Protein AF-R0MEJ6-F1 (afdb_monomer_lite)

Secondary structure (DSSP, 8-state):
-HHHHHHHHHHHHHHHHHHHHHHHTT---HHHHHHHHHHHHHHHHHHHHHHHHHHHHHS-SS------

Sequence (68 aa):
MVYFVIFSSFVICLLTSFLIVLVTSGRKFKMGEEIRYGAIGSVWFGFVSWICVYLSQYKPFVEPKTNE

pLDDT: mean 86.44, std 10.22, range [54.34, 96.69]

Organism: Nosema bombycis (strain CQ1 / CVCC 102059) (NCBI:txid578461)

Radius of gyration: 17.56 Å; chains: 1; bo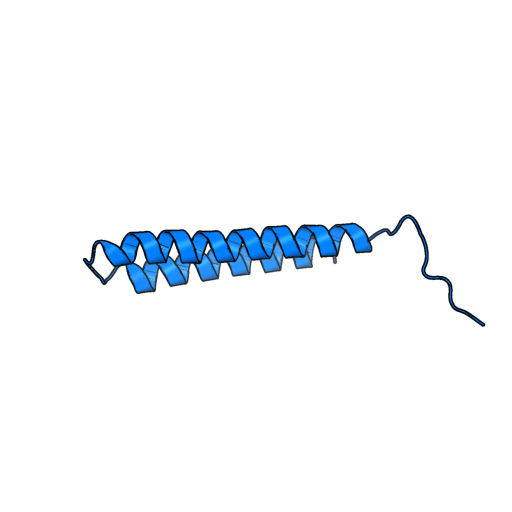unding box: 39×26×50 Å

Foldseek 3Di:
DVVVVLVVLVVVLVVQLVVLCVVLVVDPDPVSVVVSCVSNVVSVVVSVVVVVVVVCPPDPPDDDDDPD

Structure (mmCIF, N/CA/C/O backbone):
data_AF-R0MEJ6-F1
#
_entry.id   AF-R0MEJ6-F1
#
loop_
_atom_site.group_PDB
_atom_site.id
_atom_site.type_symbol
_atom_site.label_atom_id
_atom_site.label_alt_id
_atom_site.label_comp_id
_atom_site.label_asym_id
_atom_site.label_entity_id
_atom_site.label_seq_id
_atom_site.pdbx_PDB_ins_code
_atom_site.Cartn_x
_atom_site.Cartn_y
_atom_site.Cartn_z
_atom_site.occupancy
_atom_site.B_iso_or_equiv
_atom_site.auth_seq_id
_atom_site.auth_comp_id
_atom_site.auth_asym_id
_atom_site.auth_atom_id
_atom_site.pdbx_PDB_model_num
ATOM 1 N N . MET A 1 1 ? 2.385 2.916 -18.394 1.00 79.50 1 MET A N 1
ATOM 2 C CA . MET A 1 1 ? 1.911 1.716 -17.665 1.00 79.50 1 MET A CA 1
ATOM 3 C C . MET A 1 1 ? 2.447 1.638 -16.238 1.00 79.50 1 MET A C 1
ATOM 5 O O . MET A 1 1 ? 1.636 1.556 -15.336 1.00 79.50 1 MET A O 1
ATOM 9 N N . VAL A 1 2 ? 3.755 1.741 -15.986 1.00 85.94 2 VAL A N 1
ATOM 10 C CA . VAL A 1 2 ? 4.328 1.622 -14.621 1.00 85.94 2 VAL A CA 1
ATOM 11 C C . VAL A 1 2 ? 3.725 2.559 -13.579 1.00 85.94 2 VAL A C 1
ATOM 13 O O . VAL A 1 2 ? 3.262 2.096 -12.543 1.00 85.94 2 VAL A O 1
ATOM 16 N N . TYR A 1 3 ? 3.655 3.857 -13.874 1.00 87.50 3 TYR A N 1
ATOM 17 C CA . TYR A 1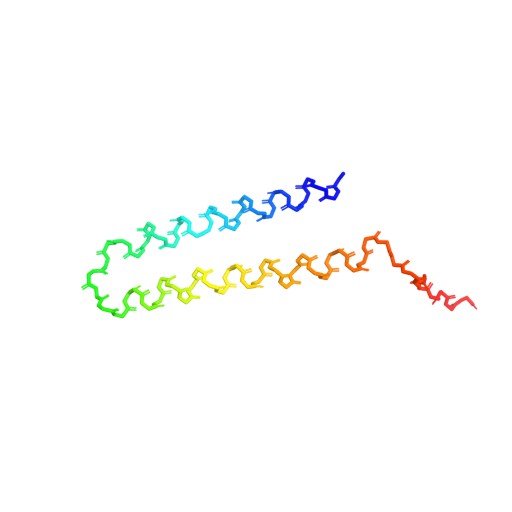 3 ? 3.050 4.824 -12.954 1.00 87.50 3 TYR A CA 1
ATOM 18 C C . TYR A 1 3 ? 1.580 4.511 -12.653 1.00 87.50 3 TYR A C 1
ATOM 20 O O . TYR A 1 3 ? 1.125 4.743 -11.539 1.00 87.50 3 TYR A O 1
ATOM 28 N N . PHE A 1 4 ? 0.857 3.931 -13.617 1.00 90.88 4 PHE A N 1
ATOM 29 C CA . PHE A 1 4 ? -0.529 3.512 -13.429 1.00 90.88 4 PHE A CA 1
ATOM 30 C C . PHE A 1 4 ? -0.632 2.331 -12.456 1.00 90.88 4 PHE A C 1
ATOM 32 O O . PHE A 1 4 ? -1.446 2.391 -11.544 1.00 90.88 4 PHE A O 1
ATOM 39 N N . VAL A 1 5 ? 0.230 1.314 -12.588 1.00 91.06 5 VAL A N 1
ATOM 40 C CA . VAL A 1 5 ? 0.256 0.151 -11.677 1.00 91.06 5 VAL A CA 1
ATOM 41 C C . VAL A 1 5 ? 0.635 0.570 -10.251 1.00 91.06 5 VAL A C 1
ATOM 43 O O . VAL A 1 5 ? 0.034 0.106 -9.281 1.00 91.06 5 VAL A O 1
ATOM 46 N N . ILE A 1 6 ? 1.598 1.484 -10.104 1.00 92.81 6 ILE A N 1
ATOM 47 C CA . ILE A 1 6 ? 1.984 2.028 -8.794 1.00 92.81 6 ILE A CA 1
ATOM 48 C C . ILE A 1 6 ? 0.819 2.814 -8.182 1.00 92.81 6 ILE A C 1
ATOM 50 O O . ILE A 1 6 ? 0.478 2.604 -7.019 1.00 92.81 6 ILE A O 1
ATOM 54 N N . PHE A 1 7 ? 0.178 3.681 -8.970 1.00 93.56 7 PHE A N 1
ATOM 55 C CA . PHE A 1 7 ? -0.939 4.501 -8.508 1.00 93.56 7 PHE A CA 1
ATOM 56 C C . PHE A 1 7 ? -2.158 3.657 -8.116 1.00 93.56 7 PHE A C 1
ATOM 58 O O . PHE A 1 7 ? -2.724 3.866 -7.046 1.00 93.56 7 PHE A O 1
ATOM 65 N N . SER A 1 8 ? -2.537 2.659 -8.921 1.00 94.19 8 SER A N 1
ATOM 66 C CA . SER A 1 8 ? -3.648 1.762 -8.588 1.00 94.19 8 SER A CA 1
ATOM 67 C C . SER A 1 8 ? -3.368 0.960 -7.317 1.00 94.19 8 SER A C 1
ATOM 69 O O . SER A 1 8 ? -4.247 0.825 -6.470 1.00 94.19 8 SER A O 1
ATOM 71 N N . SER A 1 9 ? -2.134 0.479 -7.146 1.00 93.62 9 SER A N 1
ATOM 72 C CA . SER A 1 9 ? -1.721 -0.258 -5.945 1.00 93.62 9 SER A CA 1
ATOM 73 C C . SER A 1 9 ? -1.761 0.631 -4.699 1.00 93.62 9 SER A C 1
ATOM 75 O O . SER A 1 9 ? -2.265 0.217 -3.659 1.00 93.62 9 SER A O 1
ATOM 77 N N . PHE A 1 10 ? -1.331 1.890 -4.821 1.00 94.75 10 PHE A N 1
ATOM 78 C CA . PHE A 1 10 ? -1.435 2.878 -3.748 1.00 94.75 10 PHE A CA 1
ATOM 79 C C . PHE A 1 10 ? -2.894 3.154 -3.347 1.00 94.75 10 PHE A C 1
ATOM 81 O O . PHE A 1 10 ? -3.222 3.161 -2.159 1.00 94.75 10 PHE A O 1
ATOM 88 N N . VAL A 1 11 ? -3.793 3.315 -4.326 1.00 96.69 11 VAL A N 1
ATOM 89 C CA . VAL A 1 11 ? -5.235 3.492 -4.075 1.00 96.69 11 VAL A CA 1
ATOM 90 C C . VAL A 1 11 ? -5.824 2.275 -3.354 1.00 96.69 11 VAL A C 1
ATOM 92 O O . VAL A 1 11 ? -6.589 2.443 -2.404 1.00 96.69 11 VAL A O 1
ATOM 95 N N . ILE A 1 12 ? -5.436 1.054 -3.733 1.00 95.56 12 ILE A N 1
ATOM 96 C CA . ILE A 1 12 ? -5.866 -0.175 -3.048 1.00 95.56 12 ILE A CA 1
ATOM 97 C C . ILE A 1 12 ? -5.388 -0.193 -1.590 1.00 95.56 12 ILE A C 1
ATOM 99 O O . ILE A 1 12 ? -6.168 -0.530 -0.697 1.00 95.56 12 ILE A O 1
ATOM 103 N N . CYS A 1 13 ? -4.145 0.208 -1.312 1.00 95.81 13 CYS A N 1
ATOM 104 C CA . CYS A 1 13 ? -3.628 0.298 0.058 1.00 95.81 13 CYS A CA 1
ATOM 105 C C . CYS A 1 13 ? -4.387 1.325 0.907 1.00 95.81 13 CYS A C 1
ATOM 107 O O . CYS A 1 13 ? -4.694 1.047 2.071 1.00 95.81 13 CYS A O 1
ATOM 109 N N . LEU A 1 14 ? -4.749 2.475 0.327 1.00 95.62 14 LEU A N 1
ATOM 110 C CA . LEU A 1 14 ? -5.589 3.474 0.993 1.00 95.62 14 LEU A CA 1
ATOM 111 C C . LEU A 1 14 ? -6.985 2.929 1.303 1.00 95.62 14 LEU A C 1
ATOM 113 O O . LEU A 1 14 ? -7.439 3.036 2.442 1.00 95.62 14 LEU A O 1
ATOM 117 N N . LEU A 1 15 ? -7.642 2.298 0.325 1.00 96.56 15 LEU A N 1
ATOM 118 C CA . LEU A 1 15 ? -8.964 1.690 0.505 1.00 96.56 15 LEU A CA 1
ATOM 119 C C . LEU A 1 15 ? -8.937 0.591 1.571 1.00 96.56 15 LEU A C 1
ATOM 121 O O . LEU A 1 15 ? -9.810 0.541 2.432 1.00 96.56 15 LEU A O 1
ATOM 125 N N . THR A 1 16 ? -7.904 -0.250 1.559 1.00 94.56 16 THR A N 1
ATOM 126 C CA . THR A 1 16 ? -7.730 -1.325 2.544 1.00 94.56 16 THR A CA 1
ATOM 127 C C . THR A 1 16 ? -7.509 -0.753 3.943 1.00 94.56 16 THR A C 1
ATOM 129 O O . THR A 1 16 ? -8.156 -1.186 4.893 1.00 94.56 16 THR A O 1
ATOM 132 N N . SER A 1 17 ? -6.665 0.275 4.077 1.00 94.06 17 SER A N 1
ATOM 133 C CA . SER A 1 17 ? -6.45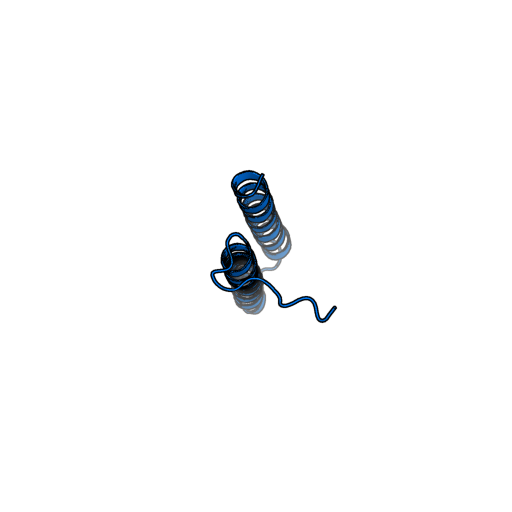0 0.974 5.353 1.00 94.06 17 SER A CA 1
ATOM 134 C C . SER A 1 17 ? -7.748 1.598 5.874 1.00 94.06 17 SER A C 1
ATOM 136 O O . SER A 1 17 ? -8.066 1.472 7.055 1.00 94.06 17 SER A O 1
ATOM 138 N N . PHE A 1 18 ? -8.535 2.216 4.990 1.00 93.62 18 PHE A N 1
ATOM 139 C CA . PHE A 1 18 ? -9.833 2.790 5.334 1.00 93.62 18 PHE A CA 1
ATOM 140 C C . PHE A 1 18 ? -10.836 1.723 5.795 1.00 93.62 18 PHE A C 1
ATOM 142 O O . PHE A 1 18 ? -11.483 1.895 6.826 1.00 93.62 18 PHE A O 1
ATOM 149 N N . LEU A 1 19 ? -10.915 0.584 5.098 1.00 92.75 19 LEU A N 1
ATOM 150 C CA . LEU A 1 19 ? -11.747 -0.552 5.507 1.00 92.75 19 LEU A CA 1
ATOM 151 C C . LEU A 1 19 ? -11.337 -1.100 6.877 1.00 92.75 19 LEU A C 1
ATOM 153 O O . LEU A 1 19 ? -12.204 -1.365 7.708 1.00 92.75 19 LEU A O 1
ATOM 157 N N . ILE A 1 20 ? -10.033 -1.216 7.147 1.00 90.62 20 ILE A N 1
ATOM 158 C CA . ILE A 1 20 ? -9.526 -1.635 8.460 1.00 90.62 20 ILE A CA 1
ATOM 159 C C . ILE A 1 20 ? -10.017 -0.672 9.543 1.00 90.62 20 ILE A C 1
ATOM 161 O O . ILE A 1 20 ? -10.530 -1.132 10.565 1.00 90.62 20 ILE A O 1
ATOM 165 N N . VAL A 1 21 ? -9.922 0.644 9.315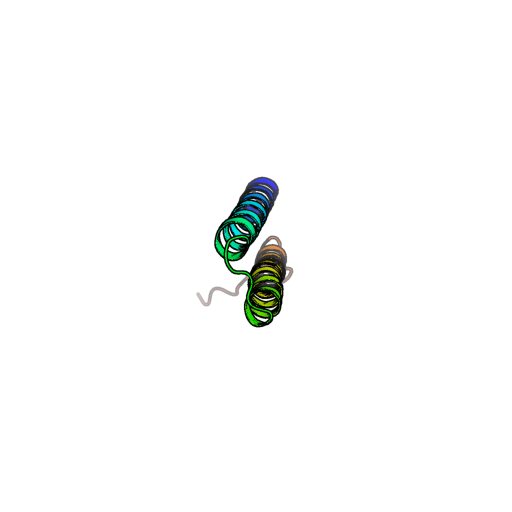 1.00 88.94 21 VAL A N 1
ATOM 166 C CA . VAL A 1 21 ? -10.413 1.667 10.254 1.00 88.94 21 VAL A CA 1
ATOM 167 C C . VAL A 1 21 ? -11.918 1.536 10.478 1.00 88.94 21 VAL A C 1
ATOM 169 O O . VAL A 1 21 ? -12.347 1.519 11.630 1.00 88.94 21 VAL A O 1
ATOM 172 N N . LEU A 1 22 ? -12.719 1.389 9.419 1.00 88.88 22 LEU A N 1
ATOM 173 C CA . LEU A 1 22 ? -14.171 1.229 9.540 1.00 88.88 22 LEU A CA 1
ATOM 174 C C . LEU A 1 22 ? -14.551 -0.015 10.355 1.00 88.88 22 LEU A C 1
ATOM 176 O O . LEU A 1 22 ? -15.383 0.067 11.257 1.00 88.88 22 LEU A O 1
ATOM 180 N N . VAL A 1 23 ? -13.907 -1.154 10.086 1.00 86.62 23 VAL A N 1
ATOM 181 C CA . VAL A 1 23 ? -14.180 -2.423 10.782 1.00 86.62 23 VAL A CA 1
ATOM 182 C C . VAL A 1 23 ? -13.743 -2.370 12.250 1.00 86.62 23 VAL A C 1
ATOM 184 O O . VAL A 1 23 ? -14.410 -2.942 13.116 1.00 86.62 23 VAL A O 1
ATOM 187 N N . THR A 1 24 ? -12.646 -1.674 12.564 1.00 82.31 24 THR A N 1
ATOM 188 C CA . THR A 1 24 ? -12.148 -1.554 13.947 1.00 82.31 24 THR A CA 1
ATOM 189 C C . THR A 1 24 ? -12.811 -0.433 14.748 1.00 82.31 24 THR A C 1
ATOM 191 O O . THR A 1 24 ? -12.881 -0.546 15.971 1.00 82.31 24 THR A O 1
ATOM 194 N N . SER A 1 25 ? -13.378 0.599 14.108 1.00 72.19 25 SER A N 1
ATOM 195 C CA . SER A 1 25 ? -14.000 1.754 14.782 1.00 72.19 25 SER A CA 1
ATOM 196 C C . SER A 1 25 ? -15.172 1.392 15.707 1.00 72.19 25 SER A C 1
ATOM 198 O O . SER A 1 25 ? -15.487 2.161 16.613 1.00 72.19 25 SER A O 1
ATOM 200 N N . GLY A 1 26 ? -15.829 0.244 15.508 1.00 66.25 26 GLY A N 1
ATOM 201 C CA . GLY A 1 26 ? -16.951 -0.200 16.345 1.00 66.25 26 GLY A CA 1
ATOM 202 C C . GLY A 1 26 ? -16.553 -0.928 17.636 1.00 66.25 26 GLY A C 1
ATOM 203 O O . GLY A 1 26 ? -17.403 -1.161 18.494 1.00 66.25 26 GLY A O 1
ATOM 204 N N . ARG A 1 27 ? -15.280 -1.315 17.803 1.00 64.06 27 ARG A N 1
ATOM 205 C CA . ARG A 1 27 ? -14.834 -2.178 18.910 1.00 64.06 27 ARG A CA 1
ATOM 206 C C . ARG A 1 27 ? -14.034 -1.367 19.939 1.00 64.06 27 ARG A C 1
ATOM 208 O O . ARG A 1 27 ? -12.840 -1.165 19.770 1.00 64.06 27 ARG A O 1
ATOM 215 N N . LYS A 1 28 ? -14.676 -0.940 21.039 1.00 59.72 28 LYS A N 1
ATOM 216 C CA . LYS A 1 28 ? -14.070 -0.195 22.176 1.00 59.72 28 LYS A CA 1
ATOM 217 C C . LYS A 1 28 ? -13.125 -1.038 23.064 1.00 59.72 28 LYS A C 1
ATOM 219 O O . LYS A 1 28 ? -13.136 -0.909 24.285 1.00 59.72 28 LYS A O 1
ATOM 224 N N . PHE A 1 29 ? -12.324 -1.926 22.485 1.00 63.56 29 PHE A N 1
ATOM 225 C CA . PHE A 1 29 ? -11.336 -2.706 23.235 1.00 63.56 29 PHE A CA 1
ATOM 226 C C . PHE A 1 29 ? -9.950 -2.082 23.057 1.00 63.56 29 PHE A C 1
ATOM 228 O O . PHE A 1 29 ? -9.559 -1.810 21.927 1.00 63.56 29 PHE A O 1
ATOM 235 N N . LYS A 1 30 ? -9.184 -1.911 24.147 1.00 64.56 30 LYS A N 1
ATOM 236 C CA . LYS A 1 30 ? -7.774 -1.455 24.110 1.00 64.56 30 LYS A CA 1
ATOM 237 C C . LYS A 1 30 ? -6.921 -2.248 23.104 1.00 64.56 30 LYS A C 1
ATOM 239 O O . LYS A 1 30 ? -6.113 -1.675 22.389 1.00 64.56 30 LYS A O 1
ATOM 244 N N . MET A 1 31 ? -7.180 -3.549 22.981 1.00 68.25 31 MET A N 1
ATOM 245 C CA . MET A 1 31 ? -6.507 -4.441 22.027 1.00 68.25 31 MET A CA 1
ATOM 246 C C . MET A 1 31 ? -6.879 -4.163 20.554 1.00 68.25 31 MET A C 1
ATOM 248 O O . MET A 1 31 ? -6.140 -4.512 19.640 1.00 68.25 31 MET A O 1
ATOM 252 N N . GLY A 1 32 ? -8.021 -3.515 20.300 1.00 71.38 32 GLY A N 1
ATOM 253 C CA . GLY A 1 32 ? -8.474 -3.153 18.955 1.00 71.38 32 GLY A CA 1
ATOM 254 C C . GLY A 1 32 ? -7.639 -2.046 18.309 1.00 71.38 32 GLY A C 1
ATOM 255 O O . GLY A 1 32 ? -7.491 -2.042 17.088 1.00 71.38 32 GLY A O 1
ATOM 256 N N . GLU A 1 33 ? -7.052 -1.145 19.103 1.00 77.94 33 GLU A N 1
ATOM 257 C CA . GLU A 1 33 ? -6.164 -0.099 18.585 1.00 77.94 33 GLU A CA 1
ATOM 258 C C . GLU A 1 33 ? -4.818 -0.670 18.137 1.00 77.94 33 GLU A C 1
ATOM 260 O O . GLU A 1 33 ? -4.366 -0.363 17.035 1.00 77.94 33 GLU A O 1
ATOM 265 N N . GLU A 1 34 ? -4.218 -1.558 18.932 1.00 83.50 34 GLU A N 1
ATOM 266 C CA . GLU A 1 34 ? -2.972 -2.249 18.574 1.00 83.50 34 GLU A CA 1
ATOM 267 C C . GLU A 1 34 ? -3.137 -3.071 17.291 1.00 83.50 34 GLU A C 1
ATOM 269 O O . GLU A 1 34 ? -2.317 -2.970 16.377 1.00 83.50 34 GLU A O 1
ATOM 274 N N . ILE A 1 35 ? -4.245 -3.815 17.169 1.00 85.06 35 ILE A N 1
ATOM 275 C CA . ILE A 1 35 ? -4.565 -4.576 15.954 1.00 85.06 35 ILE A CA 1
ATOM 276 C C . ILE A 1 35 ? -4.763 -3.640 14.757 1.00 85.06 35 ILE A C 1
ATOM 278 O O . ILE A 1 35 ? -4.293 -3.947 13.663 1.00 85.06 35 ILE A O 1
ATOM 282 N N . ARG A 1 36 ? -5.417 -2.486 14.941 1.00 86.06 36 ARG A N 1
ATOM 283 C CA . ARG A 1 36 ? -5.621 -1.505 13.867 1.00 86.06 36 ARG A CA 1
ATOM 284 C C . ARG A 1 36 ? -4.292 -0.967 13.347 1.00 86.06 36 ARG A C 1
ATOM 286 O O . ARG A 1 36 ? -4.068 -0.979 12.139 1.00 86.06 36 ARG A O 1
ATOM 293 N N . TYR A 1 37 ? -3.412 -0.513 14.237 1.00 88.75 37 TYR A N 1
ATOM 294 C CA . TYR A 1 37 ? -2.109 0.017 13.835 1.00 88.75 37 TYR A CA 1
ATOM 295 C C . TYR A 1 37 ? -1.205 -1.072 13.253 1.00 88.75 37 TYR A C 1
ATOM 297 O O . TYR A 1 37 ? -0.550 -0.826 12.243 1.00 88.75 37 TYR A O 1
ATOM 305 N N . GLY A 1 38 ? -1.227 -2.284 13.815 1.00 91.81 38 GLY A N 1
ATOM 306 C CA . GLY A 1 38 ? -0.490 -3.429 13.282 1.00 91.81 38 GLY A CA 1
ATOM 307 C C . GLY A 1 38 ? -0.954 -3.835 11.880 1.00 91.81 38 GLY A C 1
ATOM 308 O O . GLY A 1 38 ? -0.127 -4.039 10.995 1.00 91.81 38 GLY A O 1
ATOM 309 N N . ALA A 1 39 ? -2.269 -3.888 11.647 1.00 91.88 39 ALA A N 1
ATOM 310 C CA . ALA A 1 39 ? -2.843 -4.235 10.348 1.00 91.88 39 ALA A CA 1
ATOM 311 C C . ALA A 1 39 ? -2.604 -3.150 9.288 1.00 91.88 39 ALA A C 1
ATOM 313 O O . ALA A 1 39 ? -2.277 -3.461 8.148 1.00 91.88 39 ALA A O 1
ATOM 314 N N . ILE A 1 40 ? -2.724 -1.868 9.646 1.00 93.56 40 ILE A N 1
ATOM 315 C CA . ILE A 1 40 ? -2.389 -0.773 8.724 1.00 93.56 40 ILE A CA 1
ATOM 316 C C . ILE A 1 40 ? -0.887 -0.802 8.415 1.00 93.56 40 ILE A C 1
ATOM 318 O O . ILE A 1 40 ? -0.495 -0.740 7.251 1.00 93.56 40 ILE A O 1
ATOM 322 N N . GLY A 1 41 ? -0.043 -0.956 9.437 1.00 93.50 41 GLY A N 1
ATOM 323 C CA . GLY A 1 41 ? 1.407 -1.033 9.279 1.00 93.50 41 GLY A CA 1
ATOM 324 C C . GLY A 1 41 ? 1.844 -2.166 8.348 1.00 93.50 41 GLY A C 1
ATOM 325 O O . GLY A 1 41 ? 2.671 -1.937 7.468 1.00 93.50 41 GLY A O 1
ATOM 326 N N . SER A 1 42 ? 1.257 -3.360 8.474 1.00 95.31 42 SER A N 1
ATOM 327 C CA . SER A 1 42 ? 1.587 -4.496 7.606 1.00 95.31 42 SER A CA 1
ATOM 328 C C . SER A 1 42 ? 1.168 -4.277 6.148 1.00 95.31 42 SER A C 1
ATOM 330 O O . SER A 1 42 ? 1.927 -4.632 5.247 1.00 95.31 42 SER A O 1
ATOM 332 N N . VAL A 1 43 ? 0.022 -3.631 5.898 1.00 95.25 43 VAL A N 1
ATOM 333 C CA . VAL A 1 43 ? -0.428 -3.263 4.542 1.00 95.25 43 VAL A CA 1
ATOM 334 C C . VAL A 1 43 ? 0.564 -2.309 3.876 1.00 95.25 43 VAL A C 1
ATOM 336 O O . VAL A 1 43 ? 0.979 -2.542 2.739 1.00 95.25 43 VAL A O 1
ATOM 339 N N . TRP A 1 44 ? 0.988 -1.259 4.583 1.00 95.44 44 TRP A N 1
ATOM 340 C CA . TRP A 1 44 ? 1.960 -0.301 4.050 1.00 95.44 44 TRP A CA 1
ATOM 341 C C . TRP A 1 44 ? 3.346 -0.913 3.874 1.00 95.44 44 TRP A C 1
ATOM 343 O O . TRP A 1 44 ? 3.999 -0.667 2.862 1.00 95.44 44 TRP A O 1
ATOM 353 N N . PHE A 1 45 ? 3.782 -1.751 4.813 1.00 96.62 45 PHE A N 1
ATOM 354 C CA . PHE A 1 45 ? 5.048 -2.464 4.687 1.00 96.62 45 PHE A CA 1
ATOM 355 C C . PHE A 1 45 ? 5.051 -3.404 3.472 1.00 96.62 45 PHE A C 1
ATOM 357 O O . PHE A 1 45 ? 6.011 -3.414 2.703 1.00 96.62 45 PHE A O 1
ATOM 364 N N . GLY A 1 46 ? 3.954 -4.131 3.243 1.00 95.75 46 GLY A N 1
ATOM 365 C CA . GLY A 1 46 ? 3.775 -4.966 2.056 1.00 95.75 46 GLY A CA 1
ATOM 366 C C . GLY A 1 46 ? 3.827 -4.159 0.758 1.00 95.75 46 GLY A C 1
ATOM 367 O O . GLY A 1 46 ? 4.512 -4.557 -0.183 1.00 95.75 46 GLY A O 1
ATOM 368 N N . PHE A 1 47 ? 3.183 -2.989 0.721 1.00 94.69 47 PHE A N 1
ATOM 369 C CA . PHE A 1 47 ? 3.241 -2.086 -0.431 1.00 94.69 47 PHE A CA 1
ATOM 370 C C . PHE A 1 47 ? 4.665 -1.604 -0.732 1.00 94.69 47 PHE A C 1
ATOM 372 O O . PHE A 1 47 ? 5.101 -1.653 -1.881 1.00 94.69 47 PHE A O 1
ATOM 379 N N . VAL A 1 48 ? 5.407 -1.182 0.297 1.00 95.25 48 VAL A N 1
ATOM 380 C CA . VAL A 1 48 ? 6.802 -0.737 0.150 1.00 95.25 48 VAL A CA 1
ATOM 381 C C . VAL A 1 48 ? 7.708 -1.890 -0.291 1.00 95.25 48 VAL A C 1
ATOM 383 O O . VAL A 1 48 ? 8.556 -1.719 -1.161 1.00 95.25 48 VAL A O 1
ATOM 386 N N . SER A 1 49 ? 7.522 -3.090 0.257 1.00 96.00 49 SER A N 1
ATOM 387 C CA . SER A 1 49 ? 8.267 -4.269 -0.192 1.00 96.00 49 SER A CA 1
ATOM 388 C C . SER A 1 49 ? 7.996 -4.573 -1.671 1.00 96.00 49 SER A C 1
ATOM 390 O O . SER A 1 49 ? 8.933 -4.731 -2.457 1.00 96.00 49 SER A O 1
ATOM 392 N N . TRP A 1 50 ? 6.724 -4.570 -2.074 1.00 94.44 50 TRP A N 1
ATOM 393 C CA . TRP A 1 50 ? 6.310 -4.833 -3.449 1.00 94.44 50 TRP A CA 1
ATOM 394 C C . TRP A 1 50 ? 6.835 -3.780 -4.436 1.00 94.44 50 TRP A C 1
ATOM 396 O O . TRP A 1 50 ? 7.373 -4.146 -5.482 1.00 94.44 50 TRP A O 1
ATOM 406 N N . ILE A 1 51 ? 6.752 -2.483 -4.106 1.00 94.44 51 ILE A N 1
ATOM 407 C CA . ILE A 1 51 ? 7.207 -1.418 -5.014 1.00 94.44 51 ILE A CA 1
ATOM 408 C C . ILE A 1 51 ? 8.723 -1.471 -5.232 1.00 94.44 51 ILE A C 1
ATOM 410 O O . ILE A 1 51 ? 9.182 -1.246 -6.349 1.00 94.44 51 ILE A O 1
ATOM 414 N N . CYS A 1 52 ? 9.503 -1.829 -4.206 1.00 93.44 52 CYS A N 1
ATOM 415 C CA . CYS A 1 52 ? 10.950 -2.003 -4.327 1.00 93.44 52 CYS A CA 1
ATOM 416 C C . CYS A 1 52 ? 11.310 -3.115 -5.322 1.00 93.44 52 CYS A C 1
ATOM 418 O O . CYS A 1 52 ? 12.185 -2.922 -6.166 1.00 93.44 52 CYS A O 1
ATOM 420 N N . VAL A 1 53 ? 10.617 -4.256 -5.256 1.00 92.50 53 VAL A N 1
ATOM 421 C CA . VAL A 1 53 ? 10.818 -5.371 -6.199 1.00 92.50 53 VAL A CA 1
ATOM 422 C C . VAL A 1 53 ? 10.368 -4.984 -7.606 1.00 92.50 53 VAL A C 1
ATOM 424 O O . VAL A 1 53 ? 11.069 -5.241 -8.580 1.00 92.50 53 VAL A O 1
ATOM 427 N N . TYR A 1 54 ? 9.223 -4.317 -7.724 1.00 91.00 54 TYR A N 1
ATOM 428 C CA . TYR A 1 54 ? 8.701 -3.886 -9.015 1.00 91.00 54 TYR A CA 1
ATOM 429 C C . TYR A 1 54 ? 9.650 -2.898 -9.716 1.00 91.00 54 TYR A C 1
ATOM 431 O O . TYR A 1 54 ? 9.935 -3.026 -10.907 1.00 91.00 54 TYR A O 1
ATOM 439 N N . LEU A 1 55 ? 10.172 -1.914 -8.977 1.00 90.00 55 LEU A N 1
ATOM 440 C CA . LEU A 1 55 ? 11.089 -0.912 -9.519 1.00 90.00 55 LEU A CA 1
ATOM 441 C C . LEU A 1 55 ? 12.464 -1.495 -9.857 1.00 90.00 55 LEU A C 1
ATOM 443 O O . LEU A 1 55 ? 13.047 -1.081 -10.859 1.00 90.00 55 LEU A O 1
ATOM 447 N N . SER A 1 56 ? 12.968 -2.461 -9.080 1.00 89.00 56 SER A N 1
ATOM 448 C CA . SER A 1 56 ? 14.266 -3.094 -9.361 1.00 89.00 56 SER A CA 1
ATOM 449 C C . SER A 1 56 ? 14.268 -3.881 -10.675 1.00 89.00 56 SER A C 1
ATOM 451 O O . SER A 1 56 ? 15.299 -3.9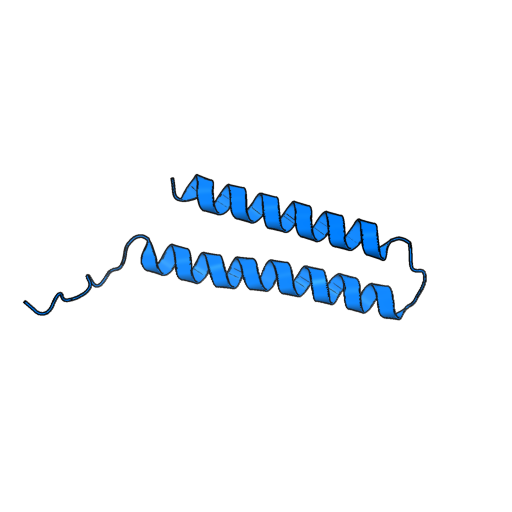70 -11.339 1.00 89.00 56 SER A O 1
ATOM 453 N N . GLN A 1 57 ? 13.106 -4.395 -11.086 1.00 86.12 57 GLN A N 1
ATOM 454 C CA . GLN A 1 57 ? 12.928 -5.153 -12.325 1.00 86.12 57 GLN A CA 1
ATOM 455 C C . GLN A 1 57 ? 12.478 -4.300 -13.519 1.00 86.12 57 GLN A C 1
ATOM 457 O O . GLN A 1 57 ? 12.476 -4.792 -14.643 1.00 86.12 57 GLN A O 1
ATOM 462 N N . TYR A 1 58 ? 12.098 -3.033 -13.320 1.00 84.19 58 TYR A N 1
ATOM 463 C CA . TYR A 1 58 ? 11.548 -2.205 -14.401 1.00 84.19 58 TYR A CA 1
ATOM 464 C C . TYR A 1 58 ? 12.578 -1.854 -15.486 1.00 84.19 58 TYR A C 1
ATOM 466 O O . TYR A 1 58 ? 12.260 -1.838 -16.674 1.00 84.19 58 TYR A O 1
ATOM 474 N N . LYS A 1 59 ? 13.815 -1.565 -15.080 1.00 82.88 59 LYS A N 1
ATOM 475 C CA . LYS A 1 59 ? 14.959 -1.388 -15.981 1.00 82.88 59 LYS A CA 1
ATOM 476 C C . LYS A 1 59 ? 16.167 -2.079 -15.362 1.00 82.88 59 LYS A C 1
ATOM 478 O O . LYS A 1 59 ? 16.950 -1.420 -14.677 1.00 82.88 59 LYS A O 1
ATOM 483 N N . PRO A 1 60 ? 16.286 -3.403 -15.534 1.00 80.88 60 PRO A N 1
ATOM 484 C CA . PRO A 1 60 ? 17.382 -4.136 -14.939 1.00 80.88 60 PRO A CA 1
ATOM 485 C C . PRO A 1 60 ? 18.691 -3.713 -15.612 1.00 80.88 60 PRO A C 1
ATOM 487 O O . PRO A 1 60 ? 18.774 -3.608 -16.832 1.00 80.88 60 PRO A O 1
ATOM 490 N N . PHE A 1 61 ? 19.723 -3.469 -14.807 1.00 81.56 61 PHE A N 1
ATOM 491 C CA . PHE A 1 61 ? 21.074 -3.193 -15.310 1.00 81.56 61 PHE A CA 1
ATOM 492 C C . PHE A 1 61 ? 21.747 -4.441 -15.900 1.00 81.56 61 PHE A C 1
ATOM 494 O O . PHE A 1 61 ? 22.730 -4.326 -16.625 1.00 81.56 61 PHE A O 1
ATOM 501 N N . VAL A 1 62 ? 21.234 -5.627 -15.565 1.00 84.94 62 VAL A N 1
ATOM 502 C CA . VAL A 1 62 ? 21.721 -6.921 -16.040 1.00 84.94 62 VAL A CA 1
ATOM 503 C C . VAL A 1 62 ? 20.564 -7.630 -16.727 1.00 84.94 62 VAL A C 1
ATOM 505 O O . VAL A 1 62 ? 19.559 -7.941 -16.088 1.00 84.94 62 VAL A O 1
ATOM 508 N N . GLU A 1 63 ? 20.703 -7.876 -18.024 1.00 82.94 63 GLU A N 1
ATOM 509 C CA . GLU A 1 63 ? 19.739 -8.675 -18.775 1.00 82.94 63 GLU A CA 1
ATOM 510 C C . GLU A 1 63 ? 19.865 -10.158 -18.388 1.00 82.94 63 GLU A C 1
ATOM 512 O O . GLU A 1 63 ? 20.975 -10.642 -18.124 1.00 82.94 63 GLU A O 1
ATOM 517 N N . PRO A 1 64 ? 18.748 -10.901 -18.313 1.00 81.69 64 PRO A N 1
ATOM 518 C CA . PRO A 1 64 ? 18.800 -12.328 -18.043 1.00 81.69 64 PRO A CA 1
ATOM 519 C C . PRO A 1 64 ? 19.557 -13.033 -19.175 1.00 81.69 64 PRO A C 1
ATOM 521 O O . PRO A 1 64 ? 19.213 -12.889 -20.346 1.00 81.69 64 PRO A O 1
ATOM 524 N N . LYS A 1 65 ? 20.593 -13.805 -18.832 1.00 81.69 65 LYS A N 1
ATOM 525 C CA . LYS A 1 65 ? 21.294 -14.646 -19.807 1.00 81.69 65 LYS A CA 1
ATOM 526 C C . LYS A 1 65 ? 20.394 -15.820 -20.180 1.00 81.69 65 LYS A C 1
ATOM 528 O O . LYS A 1 65 ? 20.175 -16.710 -19.360 1.00 81.69 65 LYS A O 1
ATOM 533 N N . THR A 1 66 ? 19.880 -15.816 -21.402 1.00 77.88 66 THR A N 1
ATOM 534 C CA . THR A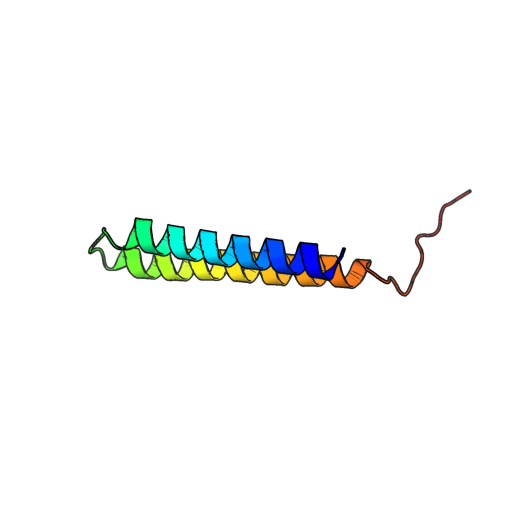 1 66 ? 19.250 -16.995 -21.998 1.00 77.88 66 THR A CA 1
ATOM 535 C C . THR A 1 66 ? 20.372 -17.951 -22.391 1.00 77.88 66 THR A C 1
ATOM 537 O O . THR A 1 66 ? 21.216 -17.599 -23.210 1.00 77.88 66 THR A O 1
ATOM 540 N N . ASN A 1 67 ? 20.440 -19.120 -21.753 1.00 71.56 67 ASN A N 1
ATOM 541 C CA . ASN A 1 67 ? 21.336 -20.186 -22.195 1.00 71.56 67 ASN A CA 1
ATOM 542 C C . ASN A 1 67 ? 20.720 -20.801 -23.459 1.00 71.56 67 ASN A C 1
ATOM 544 O O . ASN A 1 67 ? 19.866 -21.681 -23.345 1.00 71.56 67 ASN A O 1
ATOM 548 N N . GLU A 1 68 ? 21.085 -20.276 -24.626 1.00 54.34 68 GLU A N 1
ATOM 549 C CA . GLU A 1 68 ? 20.964 -21.003 -25.897 1.00 54.34 68 GLU A CA 1
ATOM 550 C C . GLU A 1 68 ? 22.147 -21.961 -26.075 1.00 54.34 68 GLU A C 1
ATOM 552 O O . GLU A 1 68 ? 23.289 -21.566 -25.733 1.00 54.34 68 GLU A O 1
#

InterPro domains:
  IPR008389 ATPase, V0 complex, subunit e1/e2 [PF05493] (9-67)